Protein AF-A0A356L3S5-F1 (afdb_monomer_lite)

Secondary structure (DSSP, 8-state):
-HHHHHHHHHHHHHHIIIIIHHHHHHHHHHHHHHHHHHHHHHHHHHHHHHHHHT-GGGS-HHHHHHHHHHHHHHHHHHHHHHHHHHHHIIIIIHHHHHHHHHHHHHHHHHHHHHHHHHHHHHHHHHHHHHHHHHHHHHHHHHHHH-TTS-SHHHHHHHHHHHHTTS-SSHHHHHHHHHS---

Sequence (182 aa):
MIDILVVGGLYVAVMNATIGKHAAVIRDGRKIKNQIRRNKKKLKAMTRAIRSDANESGYNLESFDDEITKAQQERNDVISRKQGAQNTFETVTKNILTDEIETAARPQLEELQQRLKAATERRQQLESEEKEQALALSQRYEQYLGKGHMNASDIDRIAEMLEEGSAASIIDAVAKLEHPAQ

Radius of gyration: 68.12 Å; chains: 1; bounding box: 123×47×178 Å

Structure (mmCIF, N/CA/C/O backbone):
data_AF-A0A356L3S5-F1
#
_entry.id   AF-A0A356L3S5-F1
#
loop_
_atom_site.group_PDB
_atom_site.id
_atom_site.type_symbol
_atom_site.label_atom_id
_atom_site.label_alt_id
_atom_site.label_comp_id
_atom_site.label_asym_id
_atom_site.label_entity_id
_atom_site.label_seq_id
_atom_site.pdbx_PDB_ins_code
_atom_site.Cartn_x
_atom_site.Cartn_y
_atom_site.Cartn_z
_atom_site.occupancy
_atom_site.B_iso_or_equiv
_atom_site.auth_seq_id
_atom_site.auth_comp_id
_atom_site.auth_asym_id
_atom_site.auth_atom_id
_atom_site.pdbx_PDB_model_num
ATOM 1 N N . MET A 1 1 ? 68.477 -8.329 -107.393 1.00 64.12 1 MET A N 1
ATOM 2 C CA . MET A 1 1 ? 67.163 -9.019 -107.302 1.00 64.12 1 MET A CA 1
ATOM 3 C C . MET A 1 1 ? 67.266 -10.337 -106.532 1.00 64.12 1 MET A C 1
ATOM 5 O O . MET A 1 1 ? 66.472 -10.529 -105.624 1.00 64.12 1 MET A O 1
ATOM 9 N N . ILE A 1 2 ? 68.247 -11.205 -106.818 1.00 74.56 2 ILE A N 1
ATOM 10 C CA . ILE A 1 2 ? 68.431 -12.495 -106.117 1.00 74.56 2 ILE A CA 1
ATOM 11 C C . ILE A 1 2 ? 68.825 -12.312 -104.639 1.00 74.56 2 ILE A C 1
ATOM 13 O O . ILE A 1 2 ? 68.244 -12.963 -103.777 1.00 74.56 2 ILE A O 1
ATOM 17 N N . ASP A 1 3 ? 69.709 -11.364 -104.319 1.00 72.00 3 ASP A N 1
ATOM 18 C CA . ASP A 1 3 ? 70.194 -11.164 -102.939 1.00 72.00 3 ASP A CA 1
ATOM 19 C C . ASP A 1 3 ? 69.083 -10.772 -101.955 1.00 72.00 3 ASP A C 1
ATOM 21 O O . ASP A 1 3 ? 69.055 -11.234 -100.818 1.00 72.00 3 ASP A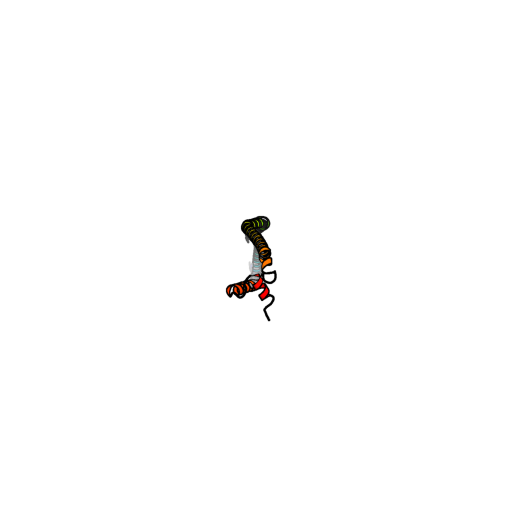 O 1
ATOM 25 N N . ILE A 1 4 ? 68.106 -9.983 -102.411 1.00 79.44 4 ILE A N 1
ATOM 26 C CA . ILE A 1 4 ? 66.928 -9.599 -101.615 1.00 79.44 4 ILE A CA 1
ATOM 27 C C . ILE A 1 4 ? 66.070 -10.832 -101.307 1.00 79.44 4 ILE A C 1
ATOM 29 O O . ILE A 1 4 ? 65.526 -10.954 -100.210 1.00 79.44 4 ILE A O 1
ATOM 33 N N . LEU A 1 5 ? 65.976 -11.768 -102.253 1.00 78.88 5 LEU A N 1
ATOM 34 C CA . LEU A 1 5 ? 65.211 -13.000 -102.093 1.00 78.88 5 LEU A CA 1
ATOM 35 C C . LEU A 1 5 ? 65.911 -13.977 -101.138 1.00 78.88 5 LEU A C 1
ATOM 37 O O . LEU A 1 5 ? 65.247 -14.609 -100.321 1.00 78.88 5 LEU A O 1
ATOM 41 N N . VAL A 1 6 ? 67.244 -14.062 -101.195 1.00 82.50 6 VAL A N 1
ATOM 42 C CA . VAL A 1 6 ? 68.045 -14.904 -100.291 1.00 82.50 6 VAL A CA 1
ATOM 43 C C . VAL A 1 6 ? 68.002 -14.357 -98.866 1.00 82.50 6 VAL A C 1
ATOM 45 O O . VAL A 1 6 ? 67.718 -15.108 -97.935 1.00 82.50 6 VAL A O 1
ATOM 48 N N . VAL A 1 7 ? 68.209 -13.050 -98.683 1.00 82.50 7 VAL A N 1
ATOM 49 C CA . VAL A 1 7 ? 68.154 -12.413 -97.357 1.00 82.50 7 VAL A CA 1
ATOM 50 C C . VAL A 1 7 ? 66.732 -12.446 -96.792 1.00 82.50 7 VAL A C 1
ATOM 52 O O . VAL A 1 7 ? 66.545 -12.792 -95.626 1.00 82.50 7 VAL A O 1
ATOM 55 N N . GLY A 1 8 ? 65.715 -12.164 -97.612 1.00 83.25 8 GLY A N 1
ATOM 56 C CA . GLY A 1 8 ? 64.310 -12.254 -97.209 1.00 83.25 8 GLY A CA 1
ATOM 57 C C . GLY A 1 8 ? 63.880 -13.686 -96.872 1.00 83.25 8 GLY A C 1
ATOM 58 O O . GLY A 1 8 ? 63.217 -13.912 -95.861 1.00 83.25 8 GLY A O 1
ATOM 59 N N . GLY A 1 9 ? 64.308 -14.669 -97.668 1.00 83.56 9 GLY A N 1
ATOM 60 C CA . GLY A 1 9 ? 64.041 -16.088 -97.429 1.00 83.56 9 GLY A CA 1
ATOM 61 C C . GLY A 1 9 ? 64.716 -16.604 -96.158 1.00 83.56 9 GLY A C 1
ATOM 62 O O . GLY A 1 9 ? 64.068 -17.258 -95.339 1.00 83.56 9 GLY A O 1
ATOM 63 N N . LEU A 1 10 ? 65.986 -16.243 -95.943 1.00 82.94 10 LEU A N 1
ATOM 64 C CA . LEU A 1 10 ? 66.725 -16.568 -94.722 1.00 82.94 10 LEU A CA 1
ATOM 65 C C . LEU A 1 10 ? 66.067 -15.928 -93.490 1.00 82.94 10 LEU A C 1
ATOM 67 O O . LEU A 1 10 ? 65.892 -16.595 -92.470 1.00 82.94 10 LEU A O 1
ATOM 71 N N . TYR A 1 11 ? 65.632 -14.670 -93.597 1.00 83.31 11 TYR A N 1
ATOM 72 C CA . TYR A 1 11 ? 64.926 -13.963 -92.528 1.00 83.31 11 TYR A CA 1
ATOM 73 C C . TYR A 1 11 ? 63.625 -14.672 -92.126 1.00 83.31 11 TYR A C 1
ATOM 75 O O . TYR A 1 11 ? 63.399 -14.944 -90.944 1.00 83.31 11 TYR A O 1
ATOM 83 N N . VAL A 1 12 ? 62.789 -15.040 -93.103 1.00 81.88 12 VAL A N 1
ATOM 84 C CA . VAL A 1 12 ? 61.522 -15.740 -92.842 1.00 81.88 12 VAL A CA 1
ATOM 85 C C . VAL A 1 12 ? 61.765 -17.145 -92.284 1.00 81.88 12 VAL A C 1
ATOM 87 O O . VAL A 1 12 ? 61.047 -17.565 -91.374 1.00 81.88 12 VAL A O 1
ATOM 90 N N . ALA A 1 13 ? 62.791 -17.858 -92.756 1.00 80.31 13 ALA A N 1
ATOM 91 C CA . ALA A 1 13 ? 63.141 -19.186 -92.252 1.00 80.31 13 ALA A CA 1
ATOM 92 C C . ALA A 1 13 ? 63.573 -19.149 -90.776 1.00 80.31 13 ALA A C 1
ATOM 94 O O . ALA A 1 13 ? 63.060 -19.925 -89.964 1.00 80.31 13 ALA A O 1
ATOM 95 N N . VAL A 1 14 ? 64.449 -18.207 -90.405 1.00 80.56 14 VAL A N 1
ATOM 96 C CA . VAL A 1 14 ? 64.883 -18.003 -89.012 1.00 80.56 14 VAL A CA 1
ATOM 97 C C . VAL A 1 14 ? 63.705 -17.576 -88.131 1.00 80.56 14 VAL A C 1
ATOM 99 O O . VAL A 1 14 ? 63.538 -18.094 -87.021 1.00 80.56 14 VAL A O 1
ATOM 102 N N . MET A 1 15 ? 62.837 -16.691 -88.629 1.00 77.69 15 MET A N 1
ATOM 103 C CA . MET A 1 15 ? 61.655 -16.233 -87.896 1.00 77.69 15 MET A CA 1
ATOM 104 C C . MET A 1 15 ? 60.643 -17.362 -87.660 1.00 77.69 15 MET A C 1
ATOM 106 O O . MET A 1 15 ? 60.142 -17.520 -86.546 1.00 77.69 15 MET A O 1
ATOM 110 N N . ASN A 1 16 ? 60.376 -18.191 -88.669 1.00 77.06 16 ASN A N 1
ATOM 111 C CA . ASN A 1 16 ? 59.471 -19.331 -88.542 1.00 77.06 16 ASN A CA 1
ATOM 112 C C . ASN A 1 16 ? 60.052 -20.409 -87.606 1.00 77.06 16 ASN A C 1
ATOM 114 O O . ASN A 1 16 ? 59.350 -20.932 -86.736 1.00 77.06 16 ASN A O 1
ATOM 118 N N . ALA A 1 17 ? 61.359 -20.676 -87.703 1.00 75.12 17 ALA A N 1
ATOM 119 C CA . ALA A 1 17 ? 62.048 -21.631 -86.838 1.00 75.12 17 ALA A CA 1
ATOM 120 C C . ALA A 1 17 ? 62.095 -21.195 -85.364 1.00 75.12 17 ALA A C 1
ATOM 122 O O . ALA A 1 17 ? 62.025 -22.056 -84.488 1.00 75.12 17 ALA A O 1
ATOM 123 N N . THR A 1 18 ? 62.188 -19.891 -85.088 1.00 70.06 18 THR A N 1
ATOM 124 C CA . THR A 1 18 ? 62.371 -19.363 -83.723 1.00 70.06 18 THR A CA 1
ATOM 125 C C . THR A 1 18 ? 61.050 -18.930 -83.084 1.00 70.06 18 THR A C 1
ATOM 127 O O . THR A 1 18 ? 60.720 -19.335 -81.972 1.00 70.06 18 THR A O 1
ATOM 130 N N . ILE A 1 19 ? 60.256 -18.123 -83.789 1.00 67.81 19 ILE A N 1
ATOM 131 C CA . ILE A 1 19 ? 59.014 -17.536 -83.266 1.00 67.81 19 ILE A CA 1
ATOM 132 C C . ILE A 1 19 ? 57.822 -18.449 -83.556 1.00 67.81 19 ILE A C 1
ATOM 134 O O . ILE A 1 19 ? 56.966 -18.624 -82.690 1.00 67.81 19 ILE A O 1
ATOM 138 N N . GLY A 1 20 ? 57.780 -19.073 -84.739 1.00 69.25 20 GLY A N 1
ATOM 139 C CA . GLY A 1 20 ? 56.695 -19.973 -85.144 1.00 69.25 20 GLY A CA 1
ATOM 140 C C . GLY A 1 20 ? 56.563 -21.192 -84.226 1.00 69.25 20 GLY A C 1
ATOM 141 O O . GLY A 1 20 ? 55.464 -21.485 -83.753 1.00 69.25 20 GLY A O 1
ATOM 142 N N . LYS A 1 21 ? 57.688 -21.835 -83.874 1.00 70.69 21 LYS A N 1
ATOM 143 C CA . LYS A 1 21 ? 57.713 -23.017 -82.986 1.00 70.69 21 LYS A CA 1
ATOM 144 C C . LYS A 1 21 ? 57.218 -22.736 -81.560 1.00 70.69 21 LYS A C 1
ATOM 146 O O . LYS A 1 21 ? 56.598 -23.602 -80.950 1.00 70.69 21 LYS A O 1
ATOM 151 N N . HIS A 1 22 ? 57.436 -21.528 -81.036 1.00 76.56 22 HIS A N 1
ATOM 152 C CA . HIS A 1 22 ? 57.039 -21.144 -79.671 1.00 76.56 22 HIS A CA 1
ATOM 153 C C . HIS A 1 22 ? 55.834 -20.190 -79.618 1.00 76.56 22 HIS A C 1
ATOM 155 O O . HIS A 1 22 ? 55.434 -19.745 -78.538 1.00 76.56 22 HIS A O 1
ATOM 161 N N . ALA A 1 23 ? 55.197 -19.903 -80.758 1.00 78.38 23 ALA A N 1
ATOM 162 C CA . ALA A 1 23 ? 54.052 -18.998 -80.848 1.00 78.38 23 ALA A CA 1
ATOM 163 C C . ALA A 1 23 ? 52.882 -19.431 -79.946 1.00 78.38 23 ALA A C 1
ATOM 165 O O . ALA A 1 23 ? 52.213 -18.582 -79.348 1.00 78.38 23 ALA A O 1
ATOM 166 N N . ALA A 1 24 ? 52.663 -20.744 -79.803 1.00 80.06 24 ALA A N 1
ATOM 167 C CA . ALA A 1 24 ? 51.657 -21.306 -78.904 1.00 80.06 24 ALA A CA 1
ATOM 168 C C . ALA A 1 24 ? 51.936 -20.943 -77.433 1.00 80.06 24 ALA A C 1
ATOM 170 O O . ALA A 1 24 ? 51.057 -20.404 -76.761 1.00 80.06 24 ALA A O 1
ATOM 171 N N . VAL A 1 25 ? 53.182 -21.112 -76.977 1.00 83.00 25 VAL A N 1
ATOM 172 C CA . VAL A 1 25 ? 53.622 -20.782 -75.609 1.00 83.00 25 VAL A CA 1
ATOM 173 C C . VAL A 1 25 ? 53.499 -19.280 -75.335 1.00 83.00 25 VAL A C 1
ATOM 175 O O . VAL A 1 25 ? 52.984 -18.871 -74.295 1.00 83.00 25 VAL A O 1
ATOM 178 N N . ILE A 1 26 ? 53.876 -18.431 -76.297 1.00 84.06 26 ILE A N 1
ATOM 179 C CA . ILE A 1 26 ? 53.731 -16.968 -76.188 1.00 84.06 26 ILE A CA 1
ATOM 180 C C . ILE A 1 26 ? 52.249 -16.560 -76.123 1.00 84.06 26 ILE A C 1
ATOM 182 O O . ILE A 1 26 ? 51.870 -15.629 -75.401 1.00 84.06 26 ILE A O 1
ATOM 186 N N . ARG A 1 27 ? 51.377 -17.235 -76.881 1.00 85.06 27 ARG A N 1
ATOM 187 C CA . ARG A 1 27 ? 49.925 -17.010 -76.834 1.00 85.06 27 ARG A CA 1
ATOM 188 C C . ARG A 1 27 ? 49.347 -17.412 -75.478 1.00 85.06 27 ARG A C 1
ATOM 190 O O . ARG A 1 27 ? 48.535 -16.663 -74.934 1.00 85.06 27 ARG A O 1
ATOM 197 N N . ASP A 1 28 ? 49.782 -18.531 -74.916 1.00 88.19 28 ASP A N 1
ATOM 198 C CA . ASP A 1 28 ? 49.291 -19.004 -73.622 1.00 88.19 28 ASP A CA 1
ATOM 199 C C . ASP A 1 28 ? 49.822 -18.150 -72.460 1.00 88.19 28 ASP A C 1
ATOM 201 O O . ASP A 1 28 ? 49.041 -17.750 -71.594 1.00 88.19 28 ASP A O 1
ATOM 205 N N . GLY A 1 29 ? 51.075 -17.691 -72.519 1.00 90.06 29 GLY A N 1
ATOM 206 C CA . GLY A 1 29 ? 51.600 -16.681 -71.592 1.00 90.06 29 GLY A CA 1
ATOM 207 C C . GLY A 1 29 ? 50.796 -15.371 -71.619 1.00 90.06 29 GLY A C 1
ATOM 208 O O . GLY A 1 29 ? 50.471 -14.803 -70.570 1.00 90.06 29 GLY A O 1
ATOM 209 N N . ARG A 1 30 ? 50.371 -14.914 -72.810 1.00 88.69 30 ARG A N 1
ATOM 210 C CA . ARG A 1 30 ? 49.460 -13.758 -72.945 1.00 88.69 30 ARG A CA 1
ATOM 211 C C . ARG A 1 30 ? 48.088 -14.021 -72.319 1.00 88.69 30 ARG A C 1
ATOM 213 O O . ARG A 1 30 ? 47.558 -13.134 -71.644 1.00 88.69 30 ARG A O 1
ATOM 220 N N . LYS A 1 31 ? 47.519 -15.220 -72.489 1.00 92.94 31 LYS A N 1
ATOM 221 C CA . LYS A 1 31 ? 46.249 -15.601 -71.842 1.00 92.94 31 LYS A CA 1
ATOM 222 C C . LYS A 1 31 ? 46.365 -15.574 -70.317 1.00 92.94 31 LYS A C 1
ATOM 224 O O . LYS A 1 31 ? 45.498 -14.977 -69.677 1.00 92.94 31 LYS A O 1
ATOM 229 N N . ILE A 1 32 ? 47.443 -16.124 -69.754 1.00 91.62 32 ILE A N 1
ATOM 230 C CA . ILE A 1 32 ? 47.706 -16.126 -68.305 1.00 91.62 32 ILE A CA 1
ATOM 231 C C . ILE A 1 32 ? 47.826 -14.690 -67.781 1.00 91.62 32 ILE A C 1
ATOM 233 O O . ILE A 1 32 ? 47.142 -14.312 -66.829 1.00 91.62 32 ILE A O 1
ATOM 237 N N . LYS A 1 33 ? 48.597 -13.825 -68.454 1.00 93.69 33 LYS A N 1
ATOM 238 C CA . LYS A 1 33 ? 48.711 -12.401 -68.083 1.00 93.69 33 LYS A CA 1
ATOM 239 C C . LYS A 1 33 ? 47.352 -11.690 -68.095 1.00 93.69 33 LYS A C 1
ATOM 241 O O . LYS A 1 33 ? 47.053 -10.895 -67.200 1.00 93.69 33 LYS A O 1
ATOM 246 N N . ASN A 1 34 ? 46.506 -11.992 -69.079 1.00 94.19 34 ASN A N 1
ATOM 247 C CA . ASN A 1 34 ? 45.154 -11.440 -69.166 1.00 94.19 34 ASN A CA 1
ATOM 248 C C . ASN A 1 34 ? 44.226 -11.988 -68.069 1.00 94.19 34 ASN A C 1
ATOM 250 O O . ASN A 1 34 ? 43.401 -11.242 -67.542 1.00 94.19 34 ASN A O 1
ATOM 254 N N . GLN A 1 35 ? 44.356 -13.260 -67.686 1.00 94.94 35 GLN A N 1
ATOM 255 C CA . GLN A 1 35 ? 43.644 -13.831 -66.537 1.00 94.94 35 GLN A CA 1
ATOM 256 C C . GLN A 1 35 ? 44.067 -13.162 -65.226 1.00 94.94 35 GLN A C 1
ATOM 258 O O . GLN A 1 35 ? 43.199 -12.704 -64.488 1.00 94.94 35 GLN A O 1
ATOM 263 N N . ILE A 1 36 ? 45.370 -12.984 -64.983 1.00 94.88 36 ILE A N 1
ATOM 264 C CA . ILE A 1 36 ? 45.885 -12.288 -63.792 1.00 94.88 36 ILE A CA 1
ATOM 265 C C . ILE A 1 36 ? 45.329 -10.861 -63.711 1.00 94.88 36 ILE A C 1
ATOM 267 O O . ILE A 1 36 ? 44.857 -10.436 -62.658 1.00 94.88 36 ILE A O 1
ATOM 271 N N . ARG A 1 37 ? 45.326 -10.117 -64.826 1.00 95.75 37 ARG A N 1
ATOM 272 C CA . ARG A 1 37 ? 44.744 -8.763 -64.874 1.00 95.75 37 ARG A CA 1
ATOM 273 C C . ARG A 1 37 ? 43.250 -8.760 -64.549 1.00 95.75 37 ARG A C 1
ATOM 275 O O . ARG A 1 37 ? 42.803 -7.919 -63.770 1.00 95.75 37 ARG A O 1
ATOM 282 N N . ARG A 1 38 ? 42.483 -9.703 -65.107 1.00 95.88 38 ARG A N 1
ATOM 283 C CA . ARG A 1 38 ? 41.049 -9.852 -64.806 1.00 95.88 38 ARG A CA 1
ATOM 284 C C . ARG A 1 38 ? 40.816 -10.196 -63.335 1.00 95.88 38 ARG A C 1
ATOM 286 O 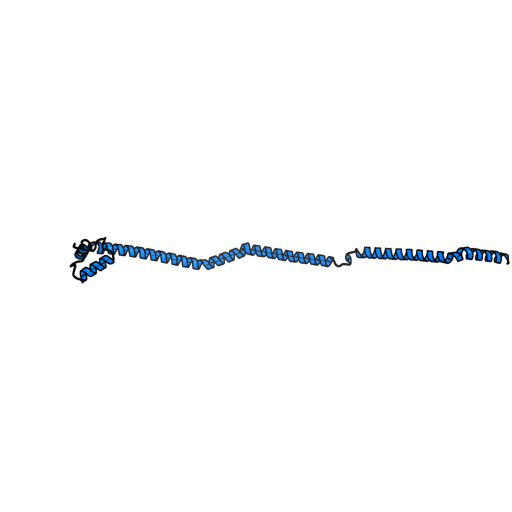O . ARG A 1 38 ? 39.964 -9.573 -62.711 1.00 95.88 38 ARG A O 1
ATOM 293 N N . ASN A 1 39 ? 41.607 -11.102 -62.767 1.00 95.31 39 ASN A N 1
ATOM 294 C CA . ASN A 1 39 ? 41.503 -11.493 -61.361 1.00 95.31 39 ASN A CA 1
ATOM 295 C C . ASN A 1 39 ? 41.857 -10.335 -60.422 1.00 95.31 39 ASN A C 1
ATOM 297 O O . ASN A 1 39 ? 41.114 -10.084 -59.482 1.00 95.31 39 ASN A O 1
ATOM 301 N N . LYS A 1 40 ? 42.900 -9.548 -60.722 1.00 96.44 40 LYS A N 1
ATOM 302 C CA . LYS A 1 40 ? 43.210 -8.318 -59.968 1.00 96.44 40 LYS A CA 1
ATOM 303 C C . LYS A 1 40 ? 42.059 -7.308 -60.004 1.00 96.44 40 LYS A C 1
ATOM 305 O O . LYS A 1 40 ? 41.758 -6.692 -58.986 1.00 96.44 40 LYS A O 1
ATOM 310 N N . LYS A 1 41 ? 41.386 -7.153 -61.152 1.00 95.62 41 LYS A N 1
ATOM 311 C CA . LYS A 1 41 ? 40.200 -6.287 -61.267 1.00 95.62 41 LYS A CA 1
ATOM 312 C C . LYS A 1 41 ? 39.026 -6.818 -60.434 1.00 95.62 41 LYS A C 1
ATOM 314 O O . LYS A 1 41 ? 38.390 -6.028 -59.746 1.00 95.62 41 LYS A O 1
ATOM 319 N N . LYS A 1 42 ? 38.773 -8.133 -60.464 1.00 95.31 42 LYS A N 1
ATOM 320 C CA . LYS A 1 42 ? 37.743 -8.787 -59.636 1.00 95.31 42 LYS A CA 1
ATOM 321 C C . LYS A 1 42 ? 38.026 -8.626 -58.144 1.00 95.31 42 LYS A C 1
ATOM 323 O O . LYS A 1 42 ? 37.135 -8.205 -57.422 1.00 95.31 42 LYS A O 1
ATOM 328 N N . LEU A 1 43 ? 39.266 -8.865 -57.712 1.00 93.38 43 LEU A N 1
ATOM 329 C CA . LEU A 1 43 ? 39.695 -8.651 -56.328 1.00 93.38 43 LEU A CA 1
ATOM 330 C C . LEU A 1 43 ? 39.458 -7.205 -55.897 1.00 93.38 43 LEU A C 1
ATOM 332 O O . LEU A 1 43 ? 38.807 -6.976 -54.891 1.00 93.38 43 LEU A O 1
ATOM 336 N N . LYS A 1 44 ? 39.879 -6.221 -56.702 1.00 94.75 44 LYS A N 1
ATOM 337 C CA . LYS A 1 44 ? 39.639 -4.804 -56.391 1.00 94.75 44 LYS A CA 1
ATOM 338 C C . LYS A 1 44 ? 38.146 -4.466 -56.292 1.00 94.75 44 LYS A C 1
ATOM 340 O O . LYS A 1 44 ? 37.768 -3.660 -55.447 1.00 94.75 44 LYS A O 1
ATOM 345 N N . ALA A 1 45 ? 37.307 -5.060 -57.142 1.00 93.25 45 ALA A N 1
ATOM 346 C CA . ALA A 1 45 ? 35.858 -4.884 -57.079 1.00 93.25 45 ALA A CA 1
ATOM 347 C C . ALA A 1 45 ? 35.260 -5.513 -55.811 1.00 93.25 45 ALA A C 1
ATOM 349 O O . ALA A 1 45 ? 34.489 -4.846 -55.133 1.00 93.25 45 ALA A O 1
ATOM 350 N N . MET A 1 46 ? 35.668 -6.735 -55.450 1.00 88.25 46 MET A N 1
ATOM 351 C CA . MET A 1 46 ? 35.246 -7.404 -54.213 1.00 88.25 46 MET A CA 1
ATOM 352 C C . MET A 1 46 ? 35.693 -6.631 -52.971 1.00 88.25 46 MET A C 1
ATOM 354 O O . MET A 1 46 ? 34.879 -6.359 -52.101 1.00 88.25 46 MET A O 1
ATOM 358 N N . THR A 1 47 ? 36.951 -6.185 -52.911 1.00 90.06 47 THR A N 1
ATOM 359 C CA . THR A 1 47 ? 37.449 -5.351 -51.807 1.00 90.06 47 THR A CA 1
ATOM 360 C C . THR A 1 47 ? 36.666 -4.045 -51.693 1.00 90.06 47 THR A C 1
ATOM 362 O O . THR A 1 47 ? 36.365 -3.603 -50.589 1.00 90.06 47 THR A O 1
ATOM 365 N N . ARG A 1 48 ? 36.311 -3.419 -52.824 1.00 87.06 48 ARG A N 1
ATOM 366 C CA . ARG A 1 48 ? 35.477 -2.211 -52.821 1.00 87.06 48 ARG A CA 1
ATOM 367 C C . ARG A 1 48 ? 34.051 -2.503 -52.351 1.00 87.06 48 ARG A C 1
ATOM 369 O O . ARG A 1 48 ? 33.517 -1.685 -51.617 1.00 87.06 48 ARG A O 1
ATOM 376 N N . ALA A 1 49 ? 33.467 -3.630 -52.755 1.00 83.69 49 ALA A N 1
ATOM 377 C CA . ALA A 1 49 ? 32.141 -4.049 -52.312 1.00 83.69 49 ALA A CA 1
ATOM 378 C C . ALA A 1 49 ? 32.118 -4.295 -50.797 1.00 83.69 49 ALA A C 1
ATOM 380 O O . ALA A 1 49 ? 31.308 -3.686 -50.119 1.00 83.69 49 ALA A O 1
ATOM 381 N N . ILE A 1 50 ? 33.078 -5.054 -50.257 1.00 81.94 50 ILE A N 1
ATOM 382 C CA . ILE A 1 50 ? 33.202 -5.311 -48.810 1.00 81.94 50 ILE A CA 1
ATOM 383 C C . ILE A 1 50 ? 33.393 -4.004 -48.030 1.00 81.94 50 ILE A C 1
ATOM 385 O O . ILE A 1 50 ? 32.722 -3.762 -47.035 1.00 81.94 50 ILE A O 1
ATOM 389 N N . ARG A 1 51 ? 34.286 -3.120 -48.494 1.00 79.88 51 ARG A N 1
ATOM 390 C CA . ARG A 1 51 ? 34.505 -1.821 -47.839 1.00 79.88 51 ARG A CA 1
ATOM 391 C C . ARG A 1 51 ? 33.268 -0.916 -47.901 1.00 79.88 51 ARG A C 1
ATOM 393 O O . ARG A 1 51 ? 33.099 -0.078 -47.027 1.00 79.88 51 ARG A O 1
ATOM 400 N N . SER A 1 52 ? 32.456 -1.045 -48.948 1.00 72.19 52 SER A N 1
ATOM 401 C CA . SER A 1 52 ? 31.200 -0.307 -49.085 1.00 72.19 52 SER A CA 1
ATOM 402 C C . SER A 1 52 ? 30.074 -0.906 -48.245 1.00 72.19 52 SER A C 1
ATOM 404 O O . SER A 1 52 ? 29.209 -0.154 -47.829 1.00 72.19 52 SER A O 1
ATOM 406 N N . ASP A 1 53 ? 30.074 -2.219 -48.021 1.00 67.31 53 ASP A N 1
ATOM 407 C CA . ASP A 1 53 ? 29.097 -2.937 -47.189 1.00 67.31 53 ASP A CA 1
ATOM 408 C C . ASP A 1 53 ? 29.334 -2.682 -45.691 1.00 67.31 53 ASP A C 1
ATOM 410 O O . ASP A 1 53 ? 28.394 -2.554 -44.922 1.00 67.31 53 ASP A O 1
ATOM 414 N N . ALA A 1 54 ? 30.591 -2.459 -45.290 1.00 62.75 54 ALA A N 1
ATOM 415 C CA . ALA A 1 54 ? 30.939 -1.972 -43.951 1.00 62.75 54 ALA A CA 1
ATOM 416 C C . ALA A 1 54 ? 30.464 -0.529 -43.662 1.00 62.75 54 ALA A C 1
ATOM 418 O O . ALA A 1 54 ? 30.665 -0.026 -42.560 1.00 62.75 54 ALA A O 1
ATOM 419 N N . ASN A 1 55 ? 29.891 0.170 -44.647 1.00 64.94 55 ASN A N 1
ATOM 420 C CA . ASN A 1 55 ? 29.251 1.456 -44.418 1.00 64.94 55 ASN A CA 1
ATOM 421 C C . ASN A 1 55 ? 27.805 1.206 -43.966 1.00 64.94 55 ASN A C 1
ATOM 423 O O . ASN A 1 55 ? 26.907 1.030 -44.788 1.00 64.94 55 ASN A O 1
ATOM 427 N N . GLU A 1 56 ? 27.604 1.203 -42.650 1.00 61.16 56 GLU A N 1
ATOM 428 C CA . GLU A 1 56 ? 26.326 0.927 -41.981 1.00 61.16 56 GLU A CA 1
ATOM 429 C C . GLU A 1 56 ? 25.187 1.873 -42.396 1.00 61.16 56 GLU A C 1
ATOM 431 O O . GLU A 1 56 ? 24.031 1.530 -42.208 1.00 61.16 56 GLU A O 1
ATOM 436 N N . SER A 1 57 ? 25.480 3.002 -43.055 1.00 64.31 57 SER A N 1
ATOM 437 C CA . SER A 1 57 ? 24.477 3.956 -43.566 1.00 64.31 57 SER A CA 1
ATOM 438 C C . SER A 1 57 ? 23.462 3.388 -44.576 1.00 64.31 57 SER A C 1
ATOM 440 O O . SER A 1 57 ? 22.466 4.045 -44.867 1.00 64.31 57 SER A O 1
ATOM 442 N N . GLY A 1 58 ? 23.689 2.190 -45.129 1.00 66.44 58 GLY A N 1
ATOM 443 C CA . GLY A 1 58 ? 22.699 1.480 -45.954 1.00 66.44 58 GLY A CA 1
ATOM 444 C C . GLY A 1 58 ? 21.685 0.653 -45.153 1.00 66.44 58 GLY A C 1
ATOM 445 O O . GLY A 1 58 ? 20.617 0.323 -45.670 1.00 66.44 58 GLY A O 1
ATOM 446 N N . TYR A 1 59 ? 22.006 0.325 -43.902 1.00 64.31 59 TYR A N 1
ATOM 447 C CA . TYR A 1 59 ? 21.111 -0.346 -42.972 1.00 64.31 59 TYR A CA 1
ATOM 448 C C . TYR A 1 59 ? 20.492 0.747 -42.094 1.00 64.31 59 TYR A C 1
ATOM 450 O O . TYR A 1 59 ? 21.205 1.488 -41.431 1.00 64.31 59 TYR A O 1
ATOM 458 N N . ASN A 1 60 ? 19.167 0.897 -42.126 1.00 71.44 60 ASN A N 1
ATOM 459 C CA . ASN A 1 60 ? 18.423 1.944 -41.410 1.00 71.44 60 ASN A CA 1
ATOM 460 C C . ASN A 1 60 ? 18.407 1.708 -39.879 1.00 71.44 60 ASN A C 1
ATOM 462 O O . ASN A 1 60 ? 17.346 1.561 -39.278 1.00 71.44 60 ASN A O 1
ATOM 466 N N . LEU A 1 61 ? 19.586 1.584 -39.265 1.00 79.62 61 LEU A N 1
ATOM 467 C CA . LEU A 1 61 ? 19.779 1.270 -37.849 1.00 79.62 61 LEU A CA 1
ATOM 468 C C . LEU A 1 61 ? 19.449 2.455 -36.942 1.00 79.62 61 LEU A C 1
ATOM 470 O O . LEU A 1 61 ? 18.961 2.246 -35.839 1.00 79.62 61 LEU A O 1
ATOM 474 N N . GLU A 1 62 ? 19.594 3.678 -37.453 1.00 80.69 62 GLU A N 1
ATOM 475 C CA . GLU A 1 62 ? 19.185 4.912 -36.771 1.00 80.69 62 GLU A CA 1
ATOM 476 C C . GLU A 1 62 ? 17.695 4.882 -36.388 1.00 80.69 62 GLU A C 1
ATOM 478 O O . GLU A 1 62 ? 17.332 5.233 -35.272 1.00 80.69 62 GLU A O 1
ATOM 483 N N . SER A 1 63 ? 16.836 4.326 -37.252 1.00 86.19 63 SER A N 1
ATOM 484 C CA . SER A 1 63 ? 15.412 4.136 -36.941 1.00 86.19 63 SER A CA 1
ATOM 485 C C . SER A 1 63 ? 15.178 3.181 -35.770 1.00 86.19 63 SER A C 1
ATOM 487 O O . SER A 1 63 ? 14.227 3.369 -35.016 1.00 86.19 63 SER A O 1
ATOM 489 N N . PHE A 1 64 ? 16.008 2.147 -35.616 1.00 87.50 64 PHE A N 1
ATOM 490 C CA . PHE A 1 64 ? 15.890 1.229 -34.483 1.00 87.50 64 PHE A CA 1
ATOM 491 C C . PHE A 1 64 ? 16.396 1.878 -33.195 1.00 87.50 64 PHE A C 1
ATOM 493 O O . PHE A 1 64 ? 15.779 1.686 -32.151 1.00 87.50 64 PHE A O 1
ATOM 500 N N . ASP A 1 65 ? 17.458 2.681 -33.258 1.00 88.88 65 ASP A N 1
ATOM 501 C CA . ASP A 1 65 ? 17.938 3.451 -32.107 1.00 88.88 65 ASP A CA 1
ATOM 502 C C . ASP A 1 65 ? 16.900 4.489 -31.645 1.00 88.88 65 ASP A C 1
ATOM 504 O O . ASP A 1 65 ? 16.657 4.627 -30.440 1.00 88.88 65 ASP A O 1
ATOM 508 N N . ASP A 1 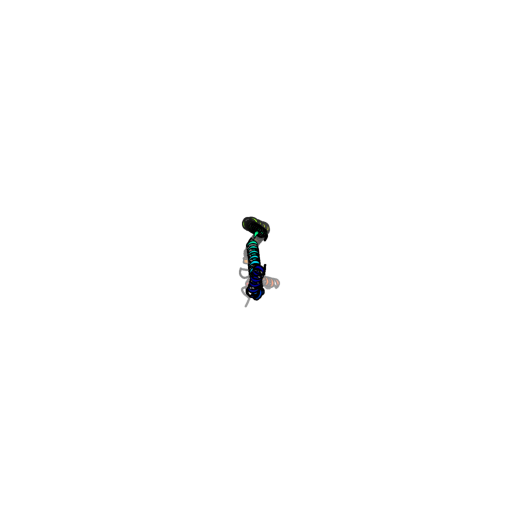66 ? 16.217 5.153 -32.582 1.00 91.19 66 ASP A N 1
ATOM 509 C CA . ASP A 1 66 ? 15.104 6.063 -32.295 1.00 91.19 66 ASP A CA 1
ATOM 510 C C . ASP A 1 66 ? 13.919 5.329 -31.650 1.00 91.19 66 ASP A C 1
ATOM 512 O O . ASP A 1 66 ? 13.361 5.786 -30.647 1.00 91.19 66 ASP A O 1
ATOM 516 N N . GLU A 1 67 ? 13.543 4.164 -32.186 1.00 92.94 67 GLU A N 1
ATOM 517 C CA . GLU A 1 67 ? 12.478 3.326 -31.626 1.00 92.94 67 GLU A CA 1
ATOM 518 C C . GLU A 1 67 ? 12.821 2.818 -30.222 1.00 92.94 67 GLU A C 1
ATOM 520 O O . GLU A 1 67 ? 11.976 2.882 -29.323 1.00 92.94 67 GLU A O 1
ATOM 525 N N . ILE A 1 68 ? 14.059 2.363 -30.004 1.00 93.88 68 ILE A N 1
ATOM 526 C CA . ILE A 1 68 ? 14.551 1.934 -28.689 1.00 93.88 68 ILE A CA 1
ATOM 527 C C . ILE A 1 68 ? 14.486 3.109 -27.718 1.00 93.88 68 ILE A C 1
ATOM 529 O O . ILE A 1 68 ? 13.918 2.971 -26.634 1.00 93.88 68 ILE A O 1
ATOM 533 N N . THR A 1 69 ? 14.994 4.275 -28.118 1.00 95.69 69 THR A N 1
ATOM 534 C CA . THR A 1 69 ? 15.003 5.483 -27.283 1.00 95.69 69 THR A CA 1
ATOM 535 C C . THR A 1 69 ? 13.587 5.895 -26.899 1.00 95.69 69 THR A C 1
ATOM 537 O O . THR A 1 69 ? 13.306 6.137 -25.719 1.00 95.69 69 THR A O 1
ATOM 540 N N . LYS A 1 70 ? 12.665 5.901 -27.866 1.00 96.44 70 LYS A N 1
ATOM 541 C CA . LYS A 1 70 ? 11.252 6.200 -27.630 1.00 96.44 70 LYS A CA 1
ATOM 542 C C . LYS A 1 70 ? 10.616 5.199 -26.666 1.00 96.44 70 LYS A C 1
ATOM 544 O O . LYS A 1 70 ? 9.986 5.612 -25.693 1.00 96.44 70 LYS A O 1
ATOM 549 N N . ALA A 1 71 ? 10.818 3.899 -26.879 1.00 96.56 71 ALA A N 1
ATOM 550 C CA . ALA A 1 71 ? 10.293 2.861 -25.991 1.00 96.56 71 ALA A CA 1
ATOM 551 C C . ALA A 1 71 ? 10.853 2.990 -24.562 1.00 96.56 71 ALA A C 1
ATOM 553 O O . ALA A 1 71 ? 10.142 2.775 -23.577 1.00 96.56 71 ALA A O 1
ATOM 554 N N . GLN A 1 72 ? 12.122 3.378 -24.427 1.00 96.88 72 GLN A N 1
ATOM 555 C CA . GLN A 1 72 ? 12.772 3.583 -23.135 1.00 96.88 72 GLN A CA 1
ATOM 556 C C . GLN A 1 72 ? 12.225 4.815 -22.409 1.00 96.88 72 GLN A C 1
ATOM 558 O O . GLN A 1 72 ? 11.997 4.760 -21.198 1.00 96.88 72 GLN A O 1
ATOM 563 N N . GLN A 1 73 ? 11.958 5.895 -23.144 1.00 97.12 73 GLN A N 1
ATOM 564 C CA . GLN A 1 73 ? 11.310 7.088 -22.611 1.00 97.12 73 GLN A CA 1
ATOM 565 C C . GLN A 1 73 ? 9.882 6.785 -22.144 1.00 97.12 73 GLN A C 1
ATOM 567 O O . GLN A 1 73 ? 9.556 7.058 -20.990 1.00 97.12 73 GLN A O 1
ATOM 572 N N . GLU A 1 74 ? 9.067 6.131 -22.976 1.00 97.50 74 GLU A N 1
ATOM 573 C CA . GLU A 1 74 ? 7.704 5.721 -22.611 1.00 97.50 74 GLU A CA 1
ATOM 574 C C . GLU A 1 74 ? 7.700 4.818 -21.369 1.00 97.50 74 GLU A C 1
ATOM 576 O O . GLU A 1 74 ? 6.906 5.010 -20.444 1.00 97.50 74 GLU A O 1
ATOM 581 N N . ARG A 1 75 ? 8.638 3.865 -21.293 1.00 96.94 75 ARG A N 1
ATOM 582 C CA . ARG A 1 75 ? 8.813 3.010 -20.113 1.00 96.94 75 ARG A CA 1
ATOM 583 C C . ARG A 1 75 ? 9.121 3.828 -18.860 1.00 96.94 75 ARG A C 1
ATOM 585 O O . ARG A 1 75 ? 8.541 3.563 -17.805 1.00 96.94 75 ARG A O 1
ATOM 592 N N . ASN A 1 76 ? 10.038 4.786 -18.950 1.00 97.38 76 ASN A N 1
ATOM 593 C CA . ASN A 1 76 ? 10.426 5.616 -17.812 1.00 97.38 76 ASN A CA 1
ATOM 594 C C . ASN A 1 76 ? 9.280 6.528 -17.361 1.00 97.38 76 ASN A C 1
ATOM 596 O O . ASN A 1 76 ? 9.044 6.650 -16.158 1.00 97.38 76 ASN A O 1
ATOM 600 N N . ASP A 1 77 ? 8.511 7.078 -18.298 1.00 97.75 77 ASP A N 1
ATOM 601 C CA . ASP A 1 77 ? 7.319 7.871 -17.999 1.00 97.75 77 ASP A CA 1
ATOM 602 C C . ASP A 1 77 ? 6.265 7.039 -17.262 1.00 97.75 77 ASP A C 1
ATOM 604 O O . ASP A 1 77 ? 5.699 7.489 -16.263 1.00 97.75 77 ASP A O 1
ATOM 608 N N . VAL A 1 78 ? 6.026 5.797 -17.696 1.00 97.31 78 VAL A N 1
ATOM 609 C CA . VAL A 1 78 ? 5.110 4.872 -17.009 1.00 97.31 78 VAL A CA 1
ATOM 610 C C . VAL A 1 78 ? 5.603 4.550 -15.598 1.00 97.31 78 VAL A C 1
ATOM 612 O O . VAL A 1 78 ? 4.807 4.563 -14.656 1.00 97.31 78 VAL A O 1
ATOM 615 N N . ILE A 1 79 ? 6.902 4.291 -15.423 1.00 97.44 79 ILE A N 1
ATOM 616 C CA . ILE A 1 79 ? 7.492 4.033 -14.100 1.00 97.44 79 ILE A CA 1
ATOM 617 C C . ILE A 1 79 ? 7.330 5.253 -13.190 1.00 97.44 79 ILE A C 1
ATOM 619 O O . ILE A 1 79 ? 6.890 5.099 -12.051 1.00 97.44 79 ILE A O 1
ATOM 623 N N . SER A 1 80 ? 7.618 6.451 -13.698 1.00 97.12 80 SER A N 1
ATOM 624 C CA . SER A 1 80 ? 7.476 7.708 -12.961 1.00 97.12 80 SER A CA 1
ATOM 625 C C . SER A 1 80 ? 6.026 7.949 -12.534 1.00 97.12 80 SER A C 1
ATOM 627 O O . SER A 1 80 ? 5.749 8.186 -11.358 1.00 97.12 80 SER A O 1
ATOM 629 N N . ARG A 1 81 ? 5.063 7.771 -13.450 1.00 97.25 81 ARG A N 1
ATOM 630 C CA . ARG A 1 81 ? 3.627 7.869 -13.137 1.00 97.25 81 ARG A CA 1
ATOM 631 C C . ARG A 1 81 ? 3.201 6.855 -12.082 1.00 97.25 81 ARG A C 1
ATOM 633 O O . ARG A 1 81 ? 2.454 7.205 -11.172 1.00 97.25 81 ARG A O 1
ATOM 640 N N . LYS A 1 82 ? 3.687 5.613 -12.176 1.00 97.25 82 LYS A N 1
ATOM 641 C CA . LYS A 1 82 ? 3.402 4.568 -11.187 1.00 97.25 82 LYS A CA 1
ATOM 642 C C . LYS A 1 82 ? 3.949 4.941 -9.809 1.00 97.25 82 LYS A C 1
ATOM 644 O O . LYS A 1 82 ? 3.221 4.815 -8.831 1.00 97.25 82 LYS A O 1
ATOM 649 N N . GLN A 1 83 ? 5.192 5.412 -9.730 1.00 97.19 83 GLN A N 1
ATOM 650 C CA . GLN A 1 83 ? 5.801 5.858 -8.473 1.00 97.19 83 GLN A CA 1
ATOM 651 C C . GLN A 1 83 ? 5.054 7.057 -7.879 1.00 97.19 83 GLN A C 1
ATOM 653 O O . GLN A 1 83 ? 4.773 7.068 -6.683 1.00 97.19 83 GLN A O 1
ATOM 658 N N . GLY A 1 84 ? 4.670 8.029 -8.712 1.00 96.25 84 GLY A N 1
ATOM 659 C CA . GLY A 1 84 ? 3.844 9.162 -8.295 1.00 96.25 84 GLY A CA 1
ATOM 660 C C . GLY A 1 84 ? 2.504 8.712 -7.711 1.00 96.25 84 GLY A C 1
ATOM 661 O O . GLY A 1 84 ? 2.160 9.104 -6.601 1.00 96.25 84 GLY A O 1
ATOM 662 N N . ALA A 1 85 ? 1.793 7.820 -8.406 1.00 96.38 85 ALA A N 1
ATOM 663 C CA . ALA A 1 85 ? 0.521 7.274 -7.935 1.00 96.38 85 ALA A CA 1
ATOM 664 C C . ALA A 1 85 ? 0.663 6.479 -6.626 1.00 96.38 85 ALA A C 1
ATOM 666 O O . ALA A 1 85 ? -0.178 6.609 -5.738 1.00 96.38 85 ALA A O 1
ATOM 667 N N . GLN A 1 86 ? 1.731 5.688 -6.482 1.00 96.50 86 GLN A N 1
ATOM 668 C CA . GLN A 1 86 ? 2.029 4.969 -5.239 1.00 96.50 86 GLN A CA 1
ATOM 669 C C . GLN A 1 86 ? 2.260 5.934 -4.075 1.00 96.50 86 GLN A C 1
ATOM 671 O O . GLN A 1 86 ? 1.659 5.766 -3.019 1.00 96.50 86 GLN A O 1
ATOM 676 N N . ASN A 1 87 ? 3.055 6.984 -4.284 1.00 96.75 87 ASN A N 1
ATOM 677 C CA . ASN A 1 87 ? 3.301 7.992 -3.257 1.00 96.75 87 ASN A CA 1
ATOM 678 C C . ASN A 1 87 ? 2.008 8.735 -2.866 1.00 96.75 87 ASN A C 1
ATOM 680 O O . ASN A 1 87 ? 1.714 8.897 -1.682 1.00 96.75 87 ASN A O 1
ATOM 684 N N . THR A 1 88 ? 1.179 9.128 -3.840 1.00 96.50 88 THR A N 1
ATOM 685 C CA . THR A 1 88 ? -0.136 9.732 -3.558 1.00 96.50 88 THR A CA 1
ATOM 686 C C . THR A 1 88 ? -1.028 8.793 -2.750 1.00 96.50 88 THR A C 1
ATOM 688 O O . THR A 1 88 ? -1.686 9.236 -1.806 1.00 96.50 88 THR A O 1
ATOM 691 N N . PHE A 1 89 ? -1.029 7.501 -3.079 1.00 97.06 89 PHE A N 1
ATOM 692 C CA . PHE A 1 89 ? -1.800 6.515 -2.336 1.00 97.06 89 PHE A CA 1
ATOM 693 C C . PHE A 1 89 ? -1.328 6.401 -0.882 1.00 97.06 89 PHE A C 1
ATOM 695 O O . PHE A 1 89 ? -2.147 6.460 0.034 1.00 97.06 89 PHE A O 1
ATOM 702 N N . GLU A 1 90 ? -0.018 6.284 -0.665 1.00 95.12 90 GLU A N 1
ATOM 703 C CA . GLU A 1 90 ? 0.569 6.136 0.670 1.00 95.12 90 GLU A CA 1
ATOM 704 C C . GLU A 1 90 ? 0.407 7.391 1.534 1.00 95.12 90 GLU A C 1
ATOM 706 O O . GLU A 1 90 ? 0.120 7.274 2.725 1.00 95.12 90 GLU A O 1
ATOM 711 N N . THR A 1 91 ? 0.552 8.578 0.942 1.00 93.56 91 THR A N 1
ATOM 712 C CA . THR A 1 91 ? 0.541 9.850 1.679 1.00 93.56 91 THR A CA 1
ATOM 713 C C . THR A 1 91 ? -0.870 10.383 1.917 1.00 93.56 91 THR A C 1
ATOM 715 O O . THR A 1 91 ? -1.144 10.961 2.967 1.00 93.56 91 THR A O 1
ATOM 718 N N . VAL A 1 92 ? -1.771 10.227 0.943 1.00 94.81 92 VAL A N 1
ATOM 719 C CA . VAL A 1 92 ? -3.085 10.887 0.958 1.00 94.81 92 VAL A CA 1
ATOM 720 C C . VAL A 1 92 ? -4.209 9.865 1.028 1.00 94.81 92 VAL A C 1
ATOM 722 O O . VAL A 1 92 ? -4.976 9.863 1.988 1.00 94.81 92 VAL A O 1
ATOM 725 N N . THR A 1 93 ? -4.308 8.972 0.040 1.00 94.50 93 THR A N 1
ATOM 726 C CA . THR A 1 93 ? -5.476 8.085 -0.094 1.00 94.50 93 THR A CA 1
ATOM 727 C C . THR A 1 93 ? -5.633 7.145 1.095 1.00 94.50 93 THR A C 1
ATOM 729 O O . THR A 1 93 ? -6.746 6.94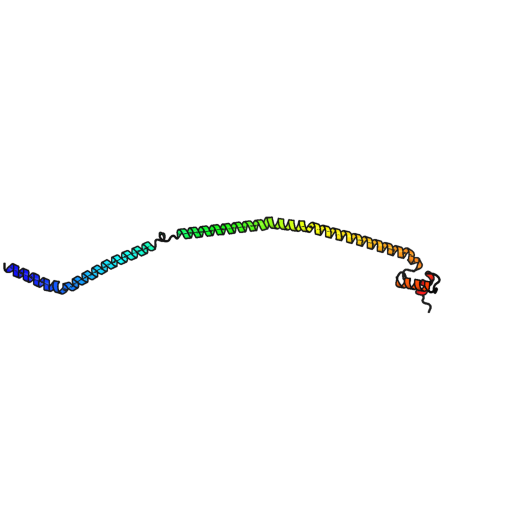9 1.570 1.00 94.50 93 THR A O 1
ATOM 732 N N . LYS A 1 94 ? -4.530 6.599 1.615 1.00 96.56 94 LYS A N 1
ATOM 733 C CA . LYS A 1 94 ? -4.552 5.720 2.786 1.00 96.56 94 LYS A CA 1
ATOM 734 C C . LYS A 1 94 ? -5.161 6.405 4.009 1.00 96.56 94 LYS A C 1
ATOM 736 O O . LYS A 1 94 ? -5.971 5.791 4.699 1.00 96.56 94 LYS A O 1
ATOM 741 N N . ASN A 1 95 ? -4.780 7.655 4.265 1.00 95.12 95 ASN A N 1
ATOM 742 C CA . ASN A 1 95 ? -5.278 8.407 5.414 1.00 95.12 95 ASN A CA 1
ATOM 743 C C . ASN A 1 95 ? -6.770 8.702 5.254 1.00 95.12 95 ASN A C 1
ATOM 745 O O . ASN A 1 95 ? -7.536 8.394 6.154 1.00 95.12 95 ASN A O 1
ATOM 749 N N . ILE A 1 96 ? -7.195 9.146 4.066 1.00 95.50 96 ILE A N 1
ATOM 750 C CA . ILE A 1 96 ? -8.616 9.384 3.765 1.00 95.50 96 ILE A CA 1
ATOM 751 C C . ILE A 1 96 ? -9.454 8.120 3.990 1.00 95.50 96 ILE A C 1
ATOM 753 O O . ILE A 1 96 ? -10.484 8.178 4.650 1.00 95.50 96 ILE A O 1
ATOM 757 N N . LEU A 1 97 ? -9.005 6.970 3.475 1.00 94.31 97 LEU A N 1
ATOM 758 C CA . LEU A 1 97 ? -9.716 5.701 3.661 1.00 94.31 97 LEU A CA 1
ATOM 759 C C . LEU A 1 97 ? -9.768 5.279 5.133 1.00 94.31 97 LEU A C 1
ATOM 761 O O . LEU A 1 97 ? -10.760 4.707 5.574 1.00 94.31 97 LEU A O 1
ATOM 765 N N . THR A 1 98 ? -8.705 5.550 5.891 1.00 94.94 98 THR A N 1
ATOM 766 C CA . THR A 1 98 ? -8.665 5.253 7.328 1.00 94.94 98 THR A CA 1
ATOM 767 C C . THR A 1 98 ? -9.672 6.127 8.070 1.00 94.94 98 THR A C 1
ATOM 769 O O . THR A 1 98 ? -10.503 5.599 8.805 1.00 94.94 98 THR A O 1
ATOM 772 N N . ASP A 1 99 ? -9.675 7.432 7.795 1.00 95.62 99 ASP A N 1
ATOM 773 C CA . ASP A 1 99 ? -10.620 8.385 8.377 1.00 95.62 99 ASP A CA 1
ATOM 774 C C . ASP A 1 99 ? -12.072 8.029 8.025 1.00 95.62 99 ASP A C 1
ATOM 776 O O . ASP A 1 99 ? -12.963 8.125 8.871 1.00 95.62 99 ASP A O 1
ATOM 780 N N . GLU A 1 100 ? -12.328 7.580 6.793 1.00 95.19 100 GLU A N 1
ATOM 781 C CA . GLU A 1 100 ? -13.655 7.152 6.343 1.00 95.19 100 GLU A CA 1
ATOM 782 C C . GLU A 1 100 ? -14.134 5.903 7.096 1.00 95.19 100 GLU A C 1
ATOM 784 O O . GLU A 1 100 ? -15.264 5.879 7.591 1.00 95.19 100 GLU A O 1
ATOM 789 N N . ILE A 1 101 ? -13.268 4.895 7.260 1.00 94.50 101 ILE A N 1
ATOM 790 C CA . ILE A 1 101 ? -13.576 3.684 8.037 1.00 94.50 101 ILE A CA 1
ATOM 791 C C . ILE A 1 101 ? -13.836 4.035 9.505 1.00 94.50 101 ILE A C 1
ATOM 793 O O . ILE A 1 101 ? -14.821 3.572 10.084 1.00 94.50 101 ILE A O 1
ATOM 797 N N . GLU A 1 102 ? -12.983 4.859 10.115 1.00 93.69 102 GLU A N 1
ATOM 798 C CA . GLU A 1 102 ? -13.151 5.279 11.508 1.00 93.69 102 GLU A CA 1
ATOM 799 C C . GLU A 1 102 ? -14.444 6.072 11.708 1.00 93.69 102 GLU A C 1
ATOM 801 O O . GLU A 1 102 ? -15.184 5.832 12.665 1.00 93.69 102 GLU A O 1
ATOM 806 N N . THR A 1 103 ? -14.755 6.982 10.785 1.00 95.62 103 THR A N 1
ATOM 807 C CA . THR A 1 103 ? -15.981 7.786 10.828 1.00 95.62 103 THR A CA 1
ATOM 808 C C . THR A 1 103 ? -17.223 6.914 10.665 1.00 95.62 103 THR A C 1
ATOM 810 O O . THR A 1 103 ? -18.204 7.120 11.376 1.00 95.62 103 THR A O 1
ATOM 813 N N . ALA A 1 104 ? -17.182 5.906 9.789 1.00 93.94 104 ALA A N 1
ATOM 814 C CA . ALA A 1 104 ? -18.282 4.961 9.614 1.00 93.94 104 ALA A CA 1
ATOM 815 C C . ALA A 1 104 ? -18.480 4.045 10.837 1.00 93.94 104 ALA A C 1
ATOM 817 O O . ALA A 1 104 ? -19.614 3.704 11.176 1.00 93.94 104 ALA A O 1
ATOM 818 N N . ALA A 1 105 ? -17.394 3.659 11.516 1.00 93.19 105 ALA A N 1
ATOM 819 C CA . ALA A 1 105 ? -17.439 2.781 12.686 1.00 93.19 105 ALA A CA 1
ATOM 820 C C . ALA A 1 105 ? -17.797 3.513 13.994 1.00 93.19 105 ALA A C 1
ATOM 822 O O . ALA A 1 105 ? -18.363 2.899 14.903 1.00 93.19 105 ALA A O 1
ATOM 823 N N . ARG A 1 106 ? -17.498 4.817 14.106 1.00 94.75 106 ARG A N 1
ATOM 824 C CA . ARG A 1 106 ? -17.757 5.629 15.311 1.00 94.75 106 ARG A CA 1
ATOM 825 C C . ARG A 1 106 ? -19.195 5.538 15.834 1.00 94.75 106 ARG A C 1
ATOM 827 O O . ARG A 1 106 ? -19.337 5.231 17.013 1.00 94.75 106 ARG A O 1
ATOM 834 N N . PRO A 1 107 ? -20.253 5.718 15.020 1.00 94.69 107 PRO A N 1
ATOM 835 C CA . PRO A 1 107 ? -21.629 5.668 15.512 1.00 94.69 107 PRO A CA 1
ATOM 836 C C . PRO A 1 107 ? -21.987 4.326 16.152 1.00 94.69 107 PRO A C 1
ATOM 838 O O . PRO A 1 107 ? -22.644 4.289 17.188 1.00 94.69 107 PRO A O 1
ATOM 841 N N . GLN A 1 108 ? -21.520 3.216 15.569 1.00 94.75 108 GLN A N 1
ATOM 842 C CA . GLN A 1 108 ? -21.764 1.880 16.117 1.00 94.75 108 GLN A CA 1
ATOM 843 C C . GLN A 1 108 ? -21.028 1.678 17.444 1.00 94.75 108 GLN A C 1
ATOM 845 O O . GLN A 1 108 ? -21.584 1.101 18.377 1.00 94.75 108 GLN A O 1
ATOM 850 N N . LEU A 1 109 ? -19.788 2.168 17.547 1.00 94.94 109 LEU A N 1
ATOM 851 C CA . LEU A 1 109 ? -19.024 2.133 18.793 1.00 94.94 109 LEU A CA 1
ATOM 852 C C . LEU A 1 109 ? -19.678 2.989 19.881 1.00 94.94 109 LEU A C 1
ATOM 854 O O . LEU A 1 109 ? -19.811 2.525 21.012 1.00 94.94 109 LEU A O 1
ATOM 858 N N . GLU A 1 110 ? -20.116 4.200 19.544 1.00 95.75 110 GLU A N 1
ATOM 859 C CA . GLU A 1 110 ? -20.816 5.101 20.462 1.00 95.75 110 GLU A CA 1
ATOM 860 C C . GLU A 1 110 ? -22.139 4.491 20.939 1.00 95.75 110 GLU A C 1
ATOM 862 O O . GLU A 1 110 ? -22.419 4.488 22.139 1.00 95.75 110 GLU A O 1
ATOM 867 N N . GLU A 1 111 ? -22.921 3.896 20.036 1.00 96.12 111 GLU A N 1
ATOM 868 C CA . GLU A 1 111 ? -24.152 3.190 20.391 1.00 96.12 111 GLU A CA 1
ATOM 869 C C . GLU A 1 111 ? -23.869 2.008 21.331 1.00 96.12 111 GLU A C 1
ATOM 871 O O . GLU A 1 111 ? -24.541 1.839 22.353 1.00 96.12 111 GLU A O 1
ATOM 876 N N . LEU A 1 112 ? -22.855 1.195 21.024 1.00 96.12 112 LEU A N 1
ATOM 877 C CA . LEU A 1 112 ? -22.489 0.044 21.846 1.00 96.12 112 LEU A CA 1
ATOM 878 C C . LEU A 1 112 ? -22.004 0.479 23.238 1.00 96.12 112 LEU A C 1
ATOM 880 O O . LEU A 1 112 ? -22.381 -0.131 24.241 1.00 96.12 112 LEU A O 1
ATOM 884 N N . GLN A 1 113 ? -21.227 1.563 23.315 1.00 96.19 113 GLN A N 1
ATOM 885 C CA . GLN A 1 113 ? -20.793 2.171 24.574 1.00 96.19 113 GLN A CA 1
ATOM 886 C C . GLN A 1 113 ? -21.976 2.699 25.392 1.00 96.19 113 GLN A C 1
ATOM 888 O O . GLN A 1 113 ? -22.041 2.453 26.599 1.00 96.19 113 GLN A O 1
ATOM 893 N N . GLN A 1 114 ? -22.937 3.375 24.755 1.00 97.00 114 GLN A N 1
ATOM 894 C CA . GLN A 1 114 ? -24.150 3.850 25.424 1.00 97.00 114 GLN A CA 1
ATOM 895 C C . GLN A 1 114 ? -24.989 2.689 25.962 1.00 97.00 114 GLN A C 1
ATOM 897 O O . GLN A 1 114 ? -25.411 2.724 27.119 1.00 97.00 114 GLN A O 1
ATOM 902 N N . ARG A 1 115 ? -25.181 1.627 25.168 1.00 96.62 115 ARG A N 1
ATOM 903 C CA . ARG A 1 115 ? -25.895 0.415 25.601 1.00 96.62 115 ARG A CA 1
ATOM 904 C C . ARG A 1 115 ? -25.203 -0.257 26.784 1.00 96.62 115 ARG A C 1
ATOM 906 O O . ARG A 1 115 ? -25.876 -0.651 27.734 1.00 96.62 115 ARG A O 1
ATOM 913 N N . LEU A 1 116 ? -23.873 -0.352 26.758 1.00 96.44 116 LEU A N 1
ATOM 914 C CA . LEU A 1 116 ? -23.092 -0.911 27.862 1.00 96.44 116 LEU A CA 1
ATOM 915 C C . LEU A 1 116 ? -23.245 -0.072 29.132 1.00 96.44 116 LEU A C 1
ATOM 917 O O . LEU A 1 116 ? -23.474 -0.628 30.209 1.00 96.44 116 LEU A O 1
ATOM 921 N N . LYS A 1 117 ? -23.164 1.257 29.015 1.00 97.19 117 LYS A N 1
ATOM 922 C CA . LYS A 1 117 ? -23.352 2.170 30.145 1.00 97.19 117 LYS A CA 1
ATOM 923 C C . LYS A 1 117 ? -24.752 2.027 30.746 1.00 97.19 117 LYS A C 1
ATOM 925 O O . LYS A 1 117 ? -24.863 1.783 31.943 1.00 97.19 117 LYS A O 1
ATOM 930 N N . ALA A 1 118 ? -25.793 2.059 29.916 1.00 96.81 118 ALA A N 1
ATOM 931 C CA . ALA A 1 118 ? -27.177 1.894 30.358 1.00 96.81 118 ALA A CA 1
ATOM 932 C C . ALA A 1 118 ? -27.425 0.526 31.021 1.00 96.81 118 ALA A C 1
ATOM 934 O O . ALA A 1 118 ? -28.085 0.445 32.055 1.00 96.81 118 ALA A O 1
ATOM 935 N N . ALA A 1 119 ? -26.869 -0.557 30.466 1.00 96.19 119 ALA A N 1
ATOM 936 C CA . ALA A 1 119 ? -26.970 -1.888 31.065 1.00 96.19 119 ALA A CA 1
ATOM 937 C C . ALA A 1 119 ? -26.246 -1.970 32.419 1.00 96.19 119 ALA A C 1
ATOM 939 O O . ALA A 1 119 ? -26.748 -2.599 33.349 1.00 96.19 119 ALA A O 1
ATOM 940 N N . THR A 1 120 ? -25.093 -1.309 32.546 1.00 96.19 120 THR A N 1
ATOM 941 C CA . THR A 1 120 ? -24.322 -1.266 33.797 1.00 96.19 120 THR A CA 1
ATOM 942 C C . THR A 1 120 ? -25.056 -0.473 34.876 1.00 96.19 120 THR A C 1
ATOM 944 O O . THR A 1 120 ? -25.168 -0.948 36.004 1.00 96.19 120 THR A O 1
ATOM 947 N N . GLU A 1 121 ? -25.608 0.692 34.530 1.00 96.81 121 GLU A N 1
ATOM 948 C CA . GLU A 1 121 ? -26.434 1.502 35.435 1.00 96.81 121 GLU A CA 1
ATOM 949 C C . GLU A 1 121 ? -27.677 0.729 35.887 1.00 96.81 121 GLU A C 1
ATOM 951 O O . GLU A 1 121 ? -27.967 0.665 37.080 1.00 96.81 121 GLU A O 1
ATOM 956 N N . ARG A 1 122 ? -28.362 0.053 34.956 1.00 96.38 122 ARG A N 1
ATOM 957 C CA . ARG A 1 122 ? -29.519 -0.789 35.278 1.00 96.38 122 ARG A CA 1
ATOM 958 C C . ARG A 1 122 ? -29.152 -1.944 36.207 1.00 96.38 122 ARG A C 1
ATOM 960 O O . ARG A 1 122 ? -29.917 -2.259 37.112 1.00 96.38 122 ARG A O 1
ATOM 967 N N . ARG A 1 123 ? -27.983 -2.564 36.016 1.00 95.88 123 ARG A N 1
ATOM 968 C CA . ARG A 1 123 ? -27.495 -3.617 36.916 1.00 95.88 123 ARG A CA 1
ATOM 969 C C . ARG A 1 123 ? -27.237 -3.071 38.318 1.00 95.88 123 ARG A C 1
ATOM 971 O O . ARG A 1 123 ? -27.665 -3.686 39.283 1.00 95.88 123 ARG A O 1
ATOM 978 N N . GLN A 1 124 ? -26.584 -1.915 38.430 1.00 96.00 124 GLN A N 1
ATOM 979 C CA . GLN A 1 124 ? -26.321 -1.278 39.725 1.00 96.00 124 GLN A CA 1
ATOM 980 C C . GLN A 1 124 ? -27.613 -0.893 40.455 1.00 96.00 124 GLN A C 1
ATOM 982 O O . GLN A 1 124 ? -27.699 -1.085 41.665 1.00 96.00 124 GLN A O 1
ATOM 987 N N . GLN A 1 125 ? -28.618 -0.395 39.728 1.00 96.06 125 GLN A N 1
ATOM 988 C CA . GLN A 1 125 ? -29.942 -0.110 40.287 1.00 96.06 125 GLN A CA 1
ATOM 989 C C . GLN A 1 125 ? -30.592 -1.383 40.835 1.00 96.06 125 GLN A C 1
ATOM 991 O O . GLN A 1 125 ? -30.945 -1.415 42.009 1.00 96.06 125 GLN A O 1
ATOM 996 N N . LEU A 1 126 ? -30.648 -2.457 40.042 1.00 95.38 126 LEU A N 1
ATOM 997 C CA . LEU A 1 126 ? -31.207 -3.737 40.488 1.00 95.38 126 LEU A CA 1
ATOM 998 C C . LEU A 1 126 ? -30.446 -4.325 41.684 1.00 95.38 126 LEU A C 1
ATOM 1000 O O . LEU A 1 126 ? -31.074 -4.781 42.629 1.00 95.38 126 LEU A O 1
ATOM 1004 N N . GLU A 1 127 ? -29.111 -4.263 41.691 1.00 94.38 127 GLU A N 1
ATOM 1005 C CA . GLU A 1 127 ? -28.300 -4.695 42.840 1.00 94.38 127 GLU A CA 1
ATOM 1006 C C . GLU A 1 127 ? -28.593 -3.858 44.099 1.00 94.38 127 GLU A C 1
ATOM 1008 O O . GLU A 1 127 ? -28.536 -4.371 45.217 1.00 94.38 127 GLU A O 1
ATOM 1013 N N . SER A 1 128 ? -28.873 -2.559 43.948 1.00 94.38 128 SER A N 1
ATOM 1014 C CA . SER A 1 128 ? -29.244 -1.699 45.077 1.00 94.38 128 SER A CA 1
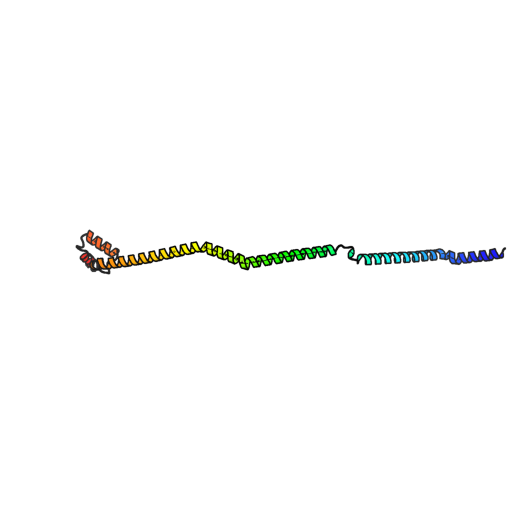ATOM 1015 C C . SER A 1 128 ? -30.654 -1.993 45.586 1.00 94.38 128 SER A C 1
ATOM 1017 O O . SER A 1 128 ? -30.836 -2.112 46.796 1.00 94.38 128 SER A O 1
ATOM 1019 N N . GLU A 1 129 ? -31.612 -2.196 44.679 1.00 94.69 129 GLU A N 1
ATOM 1020 C CA . GLU A 1 129 ? -32.987 -2.580 45.005 1.00 94.69 129 GLU A CA 1
ATOM 1021 C C . GLU A 1 129 ? -33.024 -3.951 45.686 1.00 94.69 129 GLU A C 1
ATOM 1023 O O . GLU A 1 129 ? -33.709 -4.117 46.690 1.00 94.69 129 GLU A O 1
ATOM 1028 N N . GLU A 1 130 ? -32.243 -4.919 45.202 1.00 93.38 130 GLU A N 1
ATOM 1029 C CA . GLU A 1 130 ? -32.110 -6.243 45.814 1.00 93.38 130 GLU A CA 1
ATOM 1030 C C . GLU A 1 130 ? -31.569 -6.136 47.245 1.00 93.38 130 GLU A C 1
ATOM 1032 O O . GLU A 1 130 ? -32.123 -6.733 48.168 1.00 93.38 130 GLU A O 1
ATOM 1037 N N . LYS A 1 131 ? -30.518 -5.333 47.461 1.00 91.94 131 LYS A N 1
ATOM 1038 C CA . LYS A 1 131 ? -29.964 -5.101 48.805 1.00 91.94 131 LYS A CA 1
ATOM 1039 C C . LYS A 1 131 ? -30.965 -4.419 49.728 1.00 91.94 131 LYS A C 1
ATOM 1041 O O . LYS A 1 131 ? -31.057 -4.795 50.894 1.00 91.94 131 LYS A O 1
ATOM 1046 N N . GLU A 1 132 ? -31.698 -3.428 49.229 1.00 92.62 132 GLU A N 1
ATOM 1047 C CA . GLU A 1 132 ? -32.723 -2.728 50.002 1.00 92.62 132 GLU A CA 1
ATOM 1048 C C . GLU A 1 132 ? -33.876 -3.669 50.370 1.00 92.62 132 GLU A C 1
ATOM 1050 O O . GLU A 1 132 ? -34.272 -3.723 51.534 1.00 92.62 132 GLU A O 1
ATOM 1055 N N . GLN A 1 133 ? -34.355 -4.479 49.422 1.00 89.31 133 GLN A N 1
ATOM 1056 C CA . GLN A 1 133 ? -35.382 -5.493 49.667 1.00 89.31 133 GLN A CA 1
ATOM 1057 C C . GLN A 1 133 ? -34.909 -6.551 50.664 1.00 89.31 133 GLN A C 1
ATOM 1059 O O . GLN A 1 133 ? -35.643 -6.868 51.598 1.00 89.31 133 GLN A O 1
ATOM 1064 N N . ALA A 1 134 ? -33.684 -7.063 50.518 1.00 86.00 134 ALA A N 1
ATOM 1065 C CA . ALA A 1 134 ? -33.102 -8.023 51.452 1.00 86.00 134 ALA A CA 1
ATOM 1066 C C . ALA A 1 134 ? -32.992 -7.438 52.870 1.00 86.00 134 ALA A C 1
ATOM 1068 O O . ALA A 1 134 ? -33.316 -8.107 53.854 1.00 86.00 134 ALA A O 1
ATOM 1069 N N . LEU A 1 135 ? -32.594 -6.168 52.985 1.00 87.31 135 LEU A N 1
ATOM 1070 C CA . LEU A 1 135 ? -32.497 -5.469 54.264 1.00 87.31 135 LEU A CA 1
ATOM 1071 C C . LEU A 1 135 ? -33.879 -5.201 54.877 1.00 87.31 135 LEU A C 1
ATOM 1073 O O . LEU A 1 135 ? -34.050 -5.409 56.076 1.00 87.31 135 LEU A O 1
ATOM 1077 N N . ALA A 1 136 ? -34.875 -4.823 54.072 1.00 87.62 136 ALA A N 1
ATOM 1078 C CA . ALA A 1 136 ? -36.260 -4.658 54.513 1.00 87.62 136 ALA A CA 1
ATOM 1079 C C . ALA A 1 136 ? -36.891 -5.988 54.966 1.00 87.62 136 ALA A C 1
ATOM 1081 O O . ALA A 1 136 ? -37.594 -6.026 55.979 1.00 87.62 136 ALA A O 1
ATOM 1082 N N . LEU A 1 137 ? -36.612 -7.086 54.252 1.00 84.56 137 LEU A N 1
ATOM 1083 C CA . LEU A 1 137 ? -36.999 -8.446 54.638 1.00 84.56 137 LEU A CA 1
ATOM 1084 C C . LEU A 1 137 ? -36.380 -8.829 55.987 1.00 84.56 137 LEU A C 1
ATOM 1086 O O . LEU A 1 137 ? -37.111 -9.270 56.873 1.00 84.56 137 LEU A O 1
ATOM 1090 N N . SER A 1 138 ? -35.075 -8.597 56.172 1.00 82.88 138 SER A N 1
ATOM 1091 C CA . SER A 1 138 ? -34.395 -8.820 57.457 1.00 82.88 138 SER A CA 1
ATOM 1092 C C . SER A 1 138 ? -35.048 -7.989 58.556 1.00 82.88 138 SER A C 1
ATOM 1094 O O . SER A 1 138 ? -35.606 -8.542 59.492 1.00 82.88 138 SER A O 1
ATOM 1096 N N . GLN A 1 139 ? -35.131 -6.667 58.409 1.00 83.31 139 GLN A N 1
ATOM 1097 C CA . GLN A 1 139 ? -35.691 -5.796 59.449 1.00 83.31 139 GLN A CA 1
ATOM 1098 C C . GLN A 1 139 ? -37.114 -6.176 59.877 1.00 83.31 139 GLN A C 1
ATOM 1100 O O . GLN A 1 139 ? -37.444 -6.075 61.058 1.00 83.31 139 GLN A O 1
ATOM 1105 N N . ARG A 1 140 ? -37.969 -6.591 58.934 1.00 82.19 140 ARG A N 1
ATOM 1106 C CA . ARG A 1 140 ? -39.383 -6.863 59.218 1.00 82.19 140 ARG A CA 1
ATOM 1107 C C . ARG A 1 140 ? -39.639 -8.278 59.729 1.00 82.19 140 ARG A C 1
ATOM 1109 O O . ARG A 1 140 ? -40.532 -8.451 60.556 1.00 82.19 140 ARG A O 1
ATOM 1116 N N . TYR A 1 141 ? -38.904 -9.271 59.233 1.00 77.69 141 TYR A N 1
ATOM 1117 C CA . TYR A 1 141 ? -39.195 -10.683 59.499 1.00 77.69 141 TYR A CA 1
ATOM 1118 C C . TYR A 1 141 ? -38.151 -11.383 60.372 1.00 77.69 141 TYR A C 1
ATOM 1120 O O . TYR A 1 141 ? -38.479 -12.397 60.985 1.00 77.69 141 TYR A O 1
ATOM 1128 N N . GLU A 1 142 ? -36.948 -10.826 60.533 1.00 78.19 142 GLU A N 1
ATOM 1129 C CA . GLU A 1 142 ? -35.909 -11.374 61.419 1.00 78.19 142 GLU A CA 1
ATOM 1130 C C . GLU A 1 142 ? -36.379 -11.444 62.875 1.00 78.19 142 GLU A C 1
ATOM 1132 O O . GLU A 1 142 ? -36.058 -12.403 63.570 1.00 78.19 142 GLU A O 1
ATOM 1137 N N . GLN A 1 143 ? -37.208 -10.494 63.325 1.00 77.50 143 GLN A N 1
ATOM 1138 C CA . GLN A 1 143 ? -37.786 -10.520 64.673 1.00 77.50 143 GLN A CA 1
ATOM 1139 C C . GLN A 1 143 ? -38.725 -11.718 64.905 1.00 77.50 143 GLN A C 1
ATOM 1141 O O . GLN A 1 143 ? -38.878 -12.158 66.042 1.00 77.50 143 GLN A O 1
ATOM 1146 N N . TYR A 1 144 ? -39.367 -12.231 63.852 1.00 74.75 144 TYR A N 1
ATOM 1147 C CA . TYR A 1 144 ? -40.358 -13.306 63.959 1.00 74.75 144 TYR A CA 1
ATOM 1148 C C . TYR A 1 144 ? -39.775 -14.684 63.646 1.00 74.75 144 TYR A C 1
ATOM 1150 O O . TYR A 1 144 ? -40.186 -15.662 64.262 1.00 74.75 144 TYR A O 1
ATOM 1158 N N . LEU A 1 145 ? -38.842 -14.757 62.693 1.00 73.50 145 LEU A N 1
ATOM 1159 C CA . LEU A 1 145 ? -38.274 -16.012 62.193 1.00 73.50 145 LEU A CA 1
ATOM 1160 C C . LEU A 1 145 ? -36.874 -16.302 62.746 1.00 73.50 145 LEU A C 1
ATOM 1162 O O . LEU A 1 145 ? -36.478 -17.457 62.827 1.00 73.50 145 LEU A O 1
ATOM 1166 N N . GLY A 1 146 ? -36.112 -15.278 63.138 1.00 73.19 146 GLY A N 1
ATOM 1167 C CA . GLY 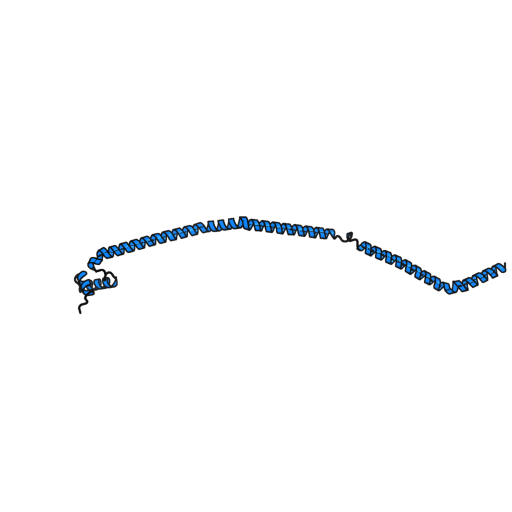A 1 146 ? -34.692 -15.417 63.458 1.00 73.19 146 GLY A CA 1
ATOM 1168 C C . GLY A 1 146 ? -33.817 -15.592 62.208 1.00 73.19 146 GLY A C 1
ATOM 1169 O O . GLY A 1 146 ? -34.235 -16.116 61.177 1.00 73.19 146 GLY A O 1
ATOM 1170 N N . LYS A 1 147 ? -32.557 -15.149 62.291 1.00 71.69 147 LYS A N 1
ATOM 1171 C CA . LYS A 1 147 ? -31.623 -15.085 61.149 1.00 71.69 147 LYS A CA 1
ATOM 1172 C C . LYS A 1 147 ? -31.337 -16.444 60.481 1.00 71.69 147 LYS A C 1
ATOM 1174 O O . LYS A 1 147 ? -30.958 -16.477 59.314 1.00 71.69 147 LYS A O 1
ATOM 1179 N N . GLY A 1 148 ? -31.491 -17.549 61.214 1.00 73.31 148 GLY A N 1
ATOM 1180 C CA . GLY A 1 148 ? -31.250 -18.911 60.720 1.00 73.31 148 GLY A CA 1
ATOM 1181 C C . GLY A 1 148 ? -32.365 -19.465 59.828 1.00 73.31 148 GLY A C 1
ATOM 1182 O O . GLY A 1 148 ? -32.061 -20.166 58.868 1.00 73.31 148 GLY A O 1
ATOM 1183 N N . HIS A 1 149 ? -33.621 -19.081 60.086 1.00 72.44 149 HIS A N 1
ATOM 1184 C CA . HIS A 1 149 ? -34.819 -19.644 59.435 1.00 72.44 149 HIS A CA 1
ATOM 1185 C C . HIS A 1 149 ? -35.402 -18.726 58.350 1.00 72.44 149 HIS A C 1
ATOM 1187 O O . HIS A 1 149 ? -36.524 -18.909 57.893 1.00 72.44 149 HIS A O 1
ATOM 1193 N N . MET A 1 150 ? -34.639 -17.716 57.913 1.00 72.81 150 MET A N 1
ATOM 1194 C CA . MET A 1 150 ? -34.996 -16.790 56.824 1.00 72.81 150 MET A CA 1
ATOM 1195 C C . MET A 1 150 ? -34.746 -17.369 55.415 1.00 72.81 150 MET A C 1
ATOM 1197 O O . MET A 1 150 ? -34.566 -16.626 54.449 1.00 72.81 150 MET A O 1
ATOM 1201 N N . ASN A 1 151 ? -34.702 -18.693 55.277 1.00 81.81 151 ASN A N 1
ATOM 1202 C CA . ASN A 1 151 ? -34.535 -19.367 53.993 1.00 81.81 151 ASN A CA 1
ATOM 1203 C C . ASN A 1 151 ? -35.884 -19.936 53.505 1.00 81.81 151 ASN A C 1
ATOM 1205 O O . ASN A 1 151 ? -36.777 -20.209 54.302 1.00 81.81 151 ASN A O 1
ATOM 1209 N N . ALA A 1 152 ? -36.048 -20.086 52.186 1.00 80.50 152 ALA A N 1
ATOM 1210 C CA . ALA A 1 152 ? -37.330 -20.491 51.597 1.00 80.50 152 ALA A CA 1
ATOM 1211 C C . ALA A 1 152 ? -37.819 -21.857 52.115 1.00 80.50 152 ALA A C 1
ATOM 1213 O O . ALA A 1 152 ? -38.994 -22.011 52.417 1.00 80.50 152 ALA A O 1
ATOM 1214 N N . SER A 1 153 ? -36.903 -22.814 52.298 1.00 82.12 153 SER A N 1
ATOM 1215 C CA . SER A 1 153 ? -37.228 -24.166 52.768 1.00 82.12 153 SER A CA 1
ATOM 1216 C C . SER A 1 153 ? -37.791 -24.190 54.192 1.00 82.12 153 SER A C 1
ATOM 1218 O O . SER A 1 153 ? -38.708 -24.959 54.467 1.00 82.12 153 SER A O 1
ATOM 1220 N N . ASP A 1 154 ? -37.233 -23.394 55.104 1.00 79.81 154 ASP A N 1
ATOM 1221 C CA . ASP A 1 154 ? -37.692 -23.340 56.493 1.00 79.81 154 ASP A CA 1
ATOM 1222 C C . ASP A 1 154 ? -39.002 -22.552 56.598 1.00 79.81 154 ASP A C 1
ATOM 1224 O O . ASP A 1 154 ? -39.886 -22.939 57.358 1.00 79.81 154 ASP A O 1
ATOM 1228 N N . ILE A 1 155 ? -39.180 -21.505 55.782 1.00 82.31 155 ILE A N 1
ATOM 1229 C CA . ILE A 1 155 ? -40.437 -20.746 55.696 1.00 82.31 155 ILE A CA 1
ATOM 1230 C C . ILE A 1 155 ? -41.585 -21.629 55.193 1.00 82.31 155 ILE A C 1
ATOM 1232 O O . ILE A 1 155 ? -42.661 -21.610 55.793 1.00 82.31 155 ILE A O 1
ATOM 1236 N N . ASP A 1 156 ? -41.359 -22.425 54.144 1.00 84.00 156 ASP A N 1
ATOM 1237 C CA . ASP A 1 156 ? -42.363 -23.357 53.613 1.00 84.00 156 ASP A CA 1
ATOM 1238 C C . ASP A 1 156 ? -42.766 -24.390 54.677 1.00 84.00 156 ASP A C 1
ATOM 1240 O O . ASP A 1 156 ? -43.945 -24.668 54.882 1.00 84.00 156 ASP A O 1
ATOM 1244 N N . ARG A 1 157 ? -41.793 -24.885 55.447 1.00 81.06 157 ARG A N 1
ATOM 1245 C CA . ARG A 1 157 ? -42.033 -25.850 56.525 1.00 81.06 157 ARG A CA 1
ATOM 1246 C C . ARG A 1 157 ? -42.771 -25.242 57.721 1.00 81.06 157 ARG A C 1
ATOM 1248 O O . ARG A 1 157 ? -43.611 -25.901 58.329 1.00 81.06 157 ARG A O 1
ATOM 1255 N N . ILE A 1 158 ? -42.488 -23.980 58.051 1.00 80.69 158 ILE A N 1
ATOM 1256 C CA . ILE A 1 158 ? -43.246 -23.207 59.049 1.00 80.69 158 ILE A CA 1
ATOM 1257 C C . ILE A 1 158 ? -44.691 -23.011 58.582 1.00 80.69 158 ILE A C 1
ATOM 1259 O O . ILE A 1 158 ? -45.609 -23.134 59.396 1.00 80.69 158 ILE A O 1
ATOM 1263 N N . ALA A 1 159 ? -44.901 -22.729 57.292 1.00 82.31 159 ALA A N 1
ATOM 1264 C CA . ALA A 1 159 ? -46.232 -22.583 56.711 1.00 82.31 159 ALA A CA 1
ATOM 1265 C C . ALA A 1 159 ? -47.026 -23.898 56.784 1.00 82.31 159 ALA A C 1
ATOM 1267 O O . ALA A 1 159 ? -48.155 -23.884 57.273 1.00 82.31 159 ALA A O 1
ATOM 1268 N N . GLU A 1 160 ? -46.416 -25.032 56.422 1.00 84.31 160 GLU A N 1
ATOM 1269 C CA . GLU A 1 160 ? -47.027 -26.364 56.561 1.00 84.31 160 GLU A CA 1
ATOM 1270 C C . GLU A 1 160 ? -47.426 -26.664 58.019 1.00 84.31 160 GLU A C 1
ATOM 1272 O O . GLU A 1 160 ? -48.561 -27.055 58.284 1.00 84.31 160 GLU A O 1
ATOM 1277 N N . MET A 1 161 ? -46.551 -26.394 58.998 1.00 79.62 161 MET A N 1
ATOM 1278 C CA . MET A 1 161 ? -46.857 -26.616 60.424 1.00 79.62 161 MET A CA 1
ATOM 1279 C C . MET A 1 161 ? -48.020 -25.756 60.950 1.00 79.62 161 MET A C 1
ATOM 1281 O O . MET A 1 161 ? -48.708 -26.158 61.896 1.00 79.62 161 MET A O 1
ATOM 1285 N N . LEU A 1 162 ? -48.225 -24.572 60.369 1.00 79.19 162 LEU A N 1
ATOM 1286 C CA . LEU A 1 162 ? -49.348 -23.680 60.669 1.00 79.19 162 LEU A CA 1
ATOM 1287 C C . LEU A 1 162 ? -50.648 -24.158 60.006 1.00 79.19 162 LEU A C 1
ATOM 1289 O O . LEU A 1 162 ? -51.699 -24.110 60.646 1.00 79.19 162 LEU A O 1
ATOM 1293 N N . GLU A 1 163 ? -50.587 -24.650 58.766 1.00 82.44 163 GLU A N 1
ATOM 1294 C CA . GLU A 1 163 ? -51.745 -25.206 58.049 1.00 82.44 163 GLU A CA 1
ATOM 1295 C C . GLU A 1 163 ? -52.234 -26.530 58.654 1.00 82.44 163 GLU A C 1
ATOM 1297 O O . GLU A 1 163 ? -53.440 -26.747 58.781 1.00 82.44 163 GLU A O 1
ATOM 1302 N N . GLU A 1 164 ? -51.317 -27.386 59.109 1.00 81.31 164 GLU A N 1
ATOM 1303 C CA . GLU A 1 164 ? -51.626 -28.639 59.813 1.00 81.31 164 GLU A CA 1
ATOM 1304 C C . GLU A 1 164 ? -52.126 -28.412 61.254 1.00 81.31 164 GLU A C 1
ATOM 1306 O O . GLU A 1 164 ? -52.549 -29.353 61.930 1.00 81.31 164 GLU A O 1
ATOM 1311 N N . GLY A 1 165 ? -52.077 -27.168 61.749 1.00 74.81 165 GLY A N 1
ATOM 1312 C CA . GLY A 1 165 ? -52.474 -26.801 63.112 1.00 74.81 165 GLY A CA 1
ATOM 1313 C C . GLY A 1 165 ? -51.523 -27.312 64.200 1.00 74.81 165 GLY A C 1
ATOM 1314 O O . GLY A 1 165 ? -51.863 -27.281 65.384 1.00 74.81 165 GLY A O 1
ATOM 1315 N N . SER A 1 166 ? -50.333 -27.782 63.815 1.00 68.69 166 SER A N 1
ATOM 1316 C CA . SER A 1 166 ? -49.294 -28.281 64.720 1.00 68.69 166 SER A CA 1
ATOM 1317 C C . SER A 1 166 ? -48.649 -27.153 65.537 1.00 68.69 166 SER A C 1
ATOM 1319 O O . SER A 1 166 ? -48.206 -27.388 66.662 1.00 68.69 166 SER A O 1
ATOM 1321 N N . ALA A 1 167 ? -48.641 -25.913 65.039 1.00 69.69 167 ALA A N 1
ATOM 1322 C CA . ALA A 1 167 ? -48.167 -24.728 65.759 1.00 69.69 167 ALA A CA 1
ATOM 1323 C C . ALA A 1 167 ? -49.237 -23.625 65.815 1.00 69.69 167 ALA A C 1
ATOM 1325 O O . ALA A 1 167 ? -49.913 -23.347 64.828 1.00 69.69 167 ALA A O 1
ATOM 1326 N N . ALA A 1 168 ? -49.378 -22.965 66.970 1.00 71.25 168 ALA A N 1
ATOM 1327 C CA . ALA A 1 168 ? -50.406 -21.934 67.179 1.00 71.25 168 ALA A CA 1
ATOM 1328 C C . ALA A 1 168 ? -49.971 -20.521 66.733 1.00 71.25 168 ALA A C 1
ATOM 1330 O O . ALA A 1 168 ? -50.797 -19.616 66.625 1.00 71.25 168 ALA A O 1
ATOM 1331 N N . SER A 1 169 ? -48.670 -20.305 66.521 1.00 76.62 169 SER A N 1
ATOM 1332 C CA . SER A 1 169 ? -48.083 -19.023 66.114 1.00 76.62 169 SER A CA 1
ATOM 1333 C C . SER A 1 169 ? -46.720 -19.247 65.453 1.00 76.62 169 SER A C 1
ATOM 1335 O O . SER A 1 169 ? -46.065 -20.253 65.716 1.00 76.62 169 SER A O 1
ATOM 1337 N N . ILE A 1 170 ? -46.260 -18.288 64.644 1.00 72.06 170 ILE A N 1
ATOM 1338 C CA . ILE A 1 170 ? -44.971 -18.344 63.927 1.00 72.06 170 ILE A CA 1
ATOM 1339 C C . ILE A 1 170 ? -43.801 -18.577 64.899 1.00 72.06 170 ILE A C 1
ATOM 1341 O O . ILE A 1 170 ? -42.923 -19.383 64.623 1.00 72.06 170 ILE A O 1
ATOM 1345 N N . ILE A 1 171 ? -43.827 -17.943 66.075 1.00 74.62 171 ILE A N 1
ATOM 1346 C CA . ILE A 1 171 ? -42.781 -18.100 67.102 1.00 74.62 171 ILE A CA 1
ATOM 1347 C C . ILE A 1 171 ? -42.757 -19.536 67.664 1.00 74.62 171 ILE A C 1
ATOM 1349 O O . ILE A 1 171 ? -41.689 -20.079 67.928 1.00 74.62 171 ILE A O 1
ATOM 1353 N N . ASP A 1 172 ? -43.927 -20.165 67.816 1.00 76.12 172 ASP A N 1
ATOM 1354 C CA . ASP A 1 172 ? -44.056 -21.553 68.288 1.00 76.12 172 ASP A CA 1
ATOM 1355 C C . ASP A 1 172 ? -43.587 -22.553 67.216 1.00 76.12 172 ASP A C 1
ATOM 1357 O O . ASP A 1 172 ? -42.903 -23.526 67.523 1.00 76.12 172 ASP A O 1
ATOM 1361 N N . ALA A 1 173 ? -43.873 -22.274 65.940 1.00 75.56 173 ALA A N 1
ATOM 1362 C CA . ALA A 1 173 ? -43.387 -23.073 64.814 1.00 75.56 173 ALA A CA 1
ATOM 1363 C C . ALA A 1 173 ? -41.852 -23.025 64.687 1.00 75.56 173 ALA A C 1
ATOM 1365 O O . ALA A 1 173 ? -41.215 -24.068 64.543 1.00 75.56 173 ALA A O 1
ATOM 1366 N N . VAL A 1 174 ? -41.250 -21.836 64.816 1.00 74.69 174 VAL A N 1
ATOM 1367 C CA . VAL A 1 174 ? -39.785 -21.653 64.805 1.00 74.69 174 VAL A CA 1
ATOM 1368 C C . VAL A 1 174 ? -39.133 -22.390 65.978 1.00 74.69 174 VAL A C 1
ATOM 1370 O O . VAL A 1 174 ? -38.154 -23.107 65.785 1.00 74.69 174 VAL A O 1
ATOM 1373 N N . ALA A 1 175 ? -39.705 -22.302 67.183 1.00 75.00 175 ALA A N 1
ATOM 1374 C CA . ALA A 1 175 ? -39.190 -23.016 68.352 1.00 75.00 175 ALA A CA 1
ATOM 1375 C C . ALA A 1 175 ? -39.222 -24.548 68.176 1.00 75.00 175 ALA A C 1
ATOM 1377 O O . ALA A 1 175 ? -38.286 -25.236 68.585 1.00 75.00 175 ALA A O 1
ATOM 1378 N N . LYS A 1 176 ? -40.265 -25.090 67.530 1.00 74.44 176 LYS A N 1
ATOM 1379 C CA . LYS A 1 176 ? -40.370 -26.526 67.206 1.00 74.44 176 LYS A CA 1
ATOM 1380 C C . LYS A 1 176 ? -39.406 -26.975 66.107 1.00 74.44 176 LYS A C 1
ATOM 1382 O O . LYS A 1 176 ? -39.031 -28.144 66.078 1.00 74.44 176 LYS A O 1
ATOM 1387 N N . LEU A 1 177 ? -38.991 -26.066 65.226 1.00 72.56 177 LEU A N 1
ATOM 1388 C CA . LEU A 1 177 ? -37.951 -26.318 64.226 1.00 72.56 177 LEU A CA 1
ATOM 1389 C C . LEU A 1 177 ? -36.540 -26.311 64.827 1.00 72.56 177 LEU A C 1
ATOM 1391 O O . LEU A 1 177 ? -35.726 -27.155 64.456 1.00 72.56 177 LEU A O 1
ATOM 1395 N N . GLU A 1 178 ? -36.251 -25.416 65.776 1.00 67.81 178 GLU A N 1
ATOM 1396 C CA . GLU A 1 178 ? -34.960 -25.385 66.488 1.00 67.81 178 GLU A CA 1
ATOM 1397 C C . GLU A 1 178 ? -34.796 -26.531 67.492 1.00 67.81 178 GLU A C 1
ATOM 1399 O O . GLU A 1 178 ? -33.691 -27.038 67.711 1.00 67.81 178 GLU A O 1
ATOM 1404 N N . HIS A 1 179 ? -35.902 -26.957 68.097 1.00 62.00 179 HIS A N 1
ATOM 1405 C CA . HIS A 1 179 ? -35.956 -28.072 69.028 1.00 62.00 179 HIS A CA 1
ATOM 1406 C C . HIS A 1 179 ? -36.999 -29.081 68.546 1.00 62.00 179 HIS A C 1
ATOM 1408 O O . HIS A 1 179 ? -38.119 -29.091 69.069 1.00 62.00 179 HIS A O 1
ATOM 1414 N N . PRO A 1 180 ? -36.657 -29.945 67.566 1.00 55.59 180 PRO A N 1
ATOM 1415 C CA . PRO A 1 180 ? -37.513 -31.072 67.245 1.00 55.59 180 PRO A CA 1
ATOM 1416 C C . PRO A 1 180 ? -37.655 -31.885 68.530 1.00 55.59 180 PRO A C 1
ATOM 1418 O O . PRO A 1 180 ? -36.655 -32.335 69.095 1.00 55.59 180 PRO A O 1
ATOM 1421 N N . ALA A 1 181 ? -38.885 -31.976 69.039 1.00 45.75 181 ALA A N 1
ATOM 1422 C CA . ALA A 1 181 ? -39.193 -32.790 70.203 1.00 45.75 181 ALA A CA 1
ATOM 1423 C C . ALA A 1 181 ? -38.550 -34.173 70.010 1.00 45.75 181 ALA A C 1
ATOM 1425 O O . ALA A 1 181 ? -38.750 -34.804 68.970 1.00 45.75 181 ALA A O 1
ATOM 1426 N N . GLN A 1 182 ? -37.712 -34.559 70.976 1.00 38.22 182 GLN A N 1
ATOM 1427 C CA . GLN A 1 182 ? -37.120 -35.894 71.065 1.00 38.22 182 GLN A CA 1
ATOM 1428 C C . GLN A 1 182 ? -38.202 -36.973 71.054 1.00 38.22 182 GLN A C 1
ATOM 1430 O O . GLN A 1 182 ? -39.265 -36.739 71.676 1.00 38.22 182 GLN A O 1
#

Foldseek 3Di:
DVVCVVVVVVVVVVCCVPCVVCVVVVVVVVVVVVVVVVVVVVVVVVVVVVVVVVPCVVPVVVVVVVVVVVVVVVVVVVVVVVVVVVCCCVPPVVVVVVVVVCVVCVVVVVVVVVVVVVVVVVVVVVVVVVVVVVVVLCVPCCVQQNPVQSDPVSVVQLVVCVVVVVAPGSNRSNVCVVPVDD

pLDDT: mean 85.28, std 11.34, range [38.22, 97.75]